Protein AF-A0A8E6B1Z8-F1 (afdb_monomer)

Sequence (151 aa):
MFGLYSPPRRPQYNGAIEAGIGSLKSRIERRAAWEGHPEVWNAEDVEAARREANALARPRGGLGPTPETLWKSRERVATESRDQFRELVEIHRNRAMKEEGISPSGVLLEQESRRMDRIALRRALVDHGDLLFKRGPIPLGIKSQKTANIT

Organism: NCBI:txid1123043

Structure (mmCIF, N/CA/C/O backbone):
data_AF-A0A8E6B1Z8-F1
#
_entry.id   AF-A0A8E6B1Z8-F1
#
loop_
_atom_site.group_PDB
_atom_site.id
_atom_site.type_symbol
_atom_site.label_atom_id
_atom_site.label_alt_id
_atom_site.label_comp_id
_atom_site.label_asym_id
_atom_site.label_entity_id
_atom_site.label_seq_id
_atom_site.pdbx_PDB_ins_code
_atom_site.Cartn_x
_atom_site.Cartn_y
_atom_site.Cartn_z
_atom_site.occupancy
_atom_site.B_iso_or_equiv
_atom_site.auth_seq_id
_atom_site.auth_comp_id
_atom_site.auth_asym_id
_atom_site.auth_atom_id
_atom_site.pdbx_PDB_model_num
ATOM 1 N N . MET A 1 1 ? -9.098 13.621 9.277 1.00 62.66 1 MET A N 1
ATOM 2 C CA . MET A 1 1 ? -8.502 12.645 8.336 1.00 62.66 1 MET A CA 1
ATOM 3 C C . MET A 1 1 ? -7.651 11.684 9.146 1.00 62.66 1 MET A C 1
ATOM 5 O O . MET A 1 1 ? -6.763 12.153 9.845 1.00 62.66 1 MET A O 1
ATOM 9 N N . PHE A 1 2 ? -7.950 10.386 9.108 1.00 80.25 2 PHE A N 1
ATOM 10 C CA . PHE A 1 2 ? -7.196 9.367 9.845 1.00 80.25 2 PHE A CA 1
ATOM 11 C C . PHE A 1 2 ? -5.944 8.951 9.081 1.00 80.25 2 PHE A C 1
ATOM 13 O O . PHE A 1 2 ? -6.011 8.737 7.868 1.00 80.25 2 PHE A O 1
ATOM 20 N N . GLY A 1 3 ? -4.813 8.826 9.777 1.00 83.81 3 GLY A N 1
ATOM 21 C CA . GLY A 1 3 ? -3.546 8.423 9.171 1.00 83.81 3 GLY A CA 1
ATOM 22 C C . GLY A 1 3 ? -3.069 7.068 9.682 1.00 83.81 3 GLY A C 1
ATOM 23 O O . GLY A 1 3 ? -2.801 6.909 10.873 1.00 83.81 3 GLY A O 1
ATOM 24 N N . LEU A 1 4 ? -2.877 6.095 8.785 1.00 87.44 4 LEU A N 1
ATOM 25 C CA . LEU A 1 4 ? -2.236 4.825 9.138 1.00 87.44 4 LEU A CA 1
ATOM 26 C C . LEU A 1 4 ? -0.709 4.963 9.078 1.00 87.44 4 LEU A C 1
ATOM 28 O O . LEU A 1 4 ? -0.064 4.566 8.111 1.00 87.44 4 LEU A O 1
ATOM 32 N N . TYR A 1 5 ? -0.127 5.541 10.125 1.00 88.44 5 TYR A N 1
ATOM 33 C CA . TYR A 1 5 ? 1.326 5.643 10.254 1.00 88.44 5 TYR A CA 1
ATOM 34 C C . TYR A 1 5 ? 1.928 4.365 10.834 1.00 88.44 5 TYR A C 1
ATOM 36 O O . TYR A 1 5 ? 1.437 3.838 11.839 1.00 88.44 5 TYR A O 1
AT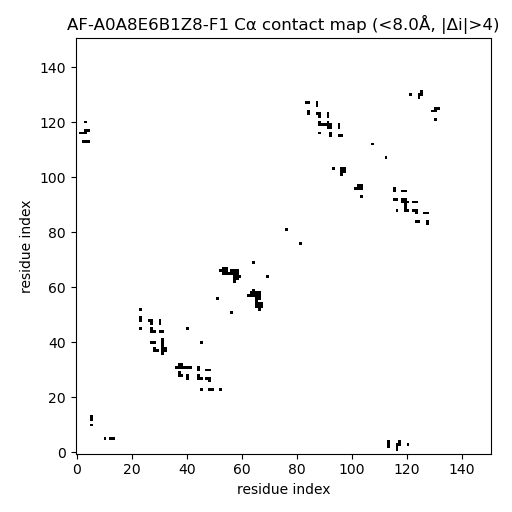OM 44 N N . SER A 1 6 ? 3.051 3.925 10.265 1.00 88.31 6 SER A N 1
ATOM 45 C CA . SER A 1 6 ? 3.860 2.843 10.826 1.00 88.31 6 SER A CA 1
ATOM 46 C C . SER A 1 6 ? 4.288 3.179 12.264 1.00 88.31 6 SER A C 1
ATOM 48 O O . SER A 1 6 ? 4.632 4.331 12.559 1.00 88.31 6 SER A O 1
ATOM 50 N N . PRO A 1 7 ? 4.271 2.208 13.196 1.00 88.38 7 PRO A N 1
ATOM 51 C CA . PRO A 1 7 ? 4.771 2.443 14.543 1.00 88.38 7 PRO A CA 1
ATOM 52 C C . PRO A 1 7 ? 6.260 2.846 14.538 1.00 88.38 7 PRO A C 1
ATOM 54 O O . PRO A 1 7 ? 7.016 2.403 13.667 1.00 88.38 7 PRO A O 1
ATOM 57 N N . PRO A 1 8 ? 6.724 3.633 15.527 1.00 88.25 8 PRO A N 1
ATOM 58 C CA . PRO A 1 8 ? 8.131 4.010 15.634 1.00 88.25 8 PRO A CA 1
ATOM 59 C C . PRO A 1 8 ? 9.063 2.792 15.656 1.00 88.25 8 PRO A C 1
ATOM 61 O O . PRO A 1 8 ? 8.796 1.815 16.357 1.00 88.25 8 PRO A O 1
ATOM 64 N N . ARG A 1 9 ? 10.185 2.869 14.924 1.00 89.75 9 ARG A N 1
ATOM 65 C CA . ARG A 1 9 ? 11.225 1.817 14.863 1.00 89.75 9 ARG A CA 1
ATOM 66 C C . ARG A 1 9 ? 10.682 0.442 14.431 1.00 89.75 9 ARG A C 1
ATOM 68 O O . ARG A 1 9 ? 11.105 -0.597 14.944 1.00 89.75 9 ARG A O 1
ATOM 75 N N . ARG A 1 10 ? 9.717 0.437 13.505 1.00 89.38 10 ARG A N 1
ATOM 76 C CA . ARG A 1 10 ? 9.146 -0.776 12.897 1.00 89.38 10 ARG A CA 1
ATOM 77 C C . ARG A 1 10 ? 9.195 -0.713 11.360 1.00 89.38 10 ARG A C 1
ATOM 79 O O . ARG A 1 10 ? 8.141 -0.631 10.729 1.00 89.38 10 ARG A O 1
ATOM 86 N N . PRO A 1 11 ? 10.393 -0.753 10.742 1.00 87.75 11 PRO A N 1
ATOM 87 C CA . PRO A 1 11 ? 10.535 -0.697 9.281 1.00 87.75 11 PRO A CA 1
ATOM 88 C C . PRO A 1 11 ? 9.843 -1.865 8.567 1.00 87.75 11 PRO A C 1
ATOM 90 O O . PRO A 1 11 ? 9.438 -1.733 7.421 1.00 87.75 11 PRO A O 1
ATOM 93 N N . GLN A 1 12 ? 9.598 -2.979 9.265 1.00 91.06 12 GLN A N 1
ATOM 94 C CA . GLN A 1 12 ? 8.938 -4.163 8.710 1.00 91.06 12 GLN A CA 1
ATOM 95 C C . GLN A 1 12 ? 7.544 -3.866 8.126 1.00 91.06 12 GLN A C 1
ATOM 97 O O . GLN A 1 12 ? 7.098 -4.573 7.228 1.00 91.06 12 GLN A O 1
ATOM 102 N N . TYR A 1 13 ? 6.869 -2.807 8.592 1.00 88.38 13 TYR A N 1
ATOM 103 C CA . TYR A 1 13 ? 5.579 -2.366 8.042 1.00 88.38 13 TYR A CA 1
ATOM 104 C C . TYR A 1 13 ? 5.696 -1.831 6.605 1.00 88.38 13 TYR A C 1
ATOM 106 O O . TYR A 1 13 ? 4.717 -1.849 5.866 1.00 88.38 13 TYR A O 1
ATOM 114 N N . ASN A 1 14 ? 6.895 -1.415 6.188 1.00 90.19 14 ASN A N 1
ATOM 115 C CA . ASN A 1 14 ? 7.189 -0.883 4.860 1.00 90.19 14 ASN A CA 1
ATOM 116 C C . ASN A 1 14 ? 7.882 -1.923 3.955 1.00 90.19 14 ASN A C 1
ATOM 118 O O . ASN A 1 14 ? 8.327 -1.595 2.858 1.00 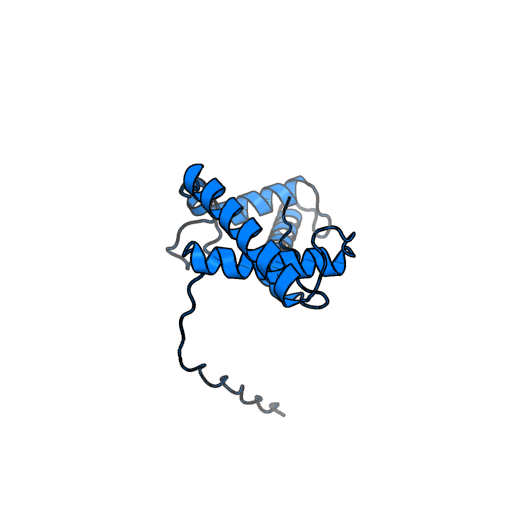90.19 14 ASN A O 1
ATOM 122 N N . GLY A 1 15 ? 7.963 -3.192 4.369 1.00 91.62 15 GLY A N 1
ATOM 123 C CA . GLY A 1 15 ? 8.755 -4.197 3.652 1.00 91.62 15 GLY A CA 1
ATOM 124 C C . GLY A 1 15 ? 8.341 -4.399 2.188 1.00 91.62 15 GLY A C 1
ATOM 125 O O . GLY A 1 15 ? 9.191 -4.602 1.326 1.00 91.62 15 GLY A O 1
ATOM 126 N N . ALA A 1 16 ? 7.046 -4.282 1.872 1.00 90.00 16 ALA A N 1
ATOM 127 C CA . ALA A 1 16 ? 6.563 -4.429 0.497 1.00 90.00 16 ALA A CA 1
ATOM 128 C C . ALA A 1 16 ? 7.077 -3.316 -0.433 1.00 90.00 16 ALA A C 1
ATOM 130 O O . ALA A 1 16 ? 7.464 -3.594 -1.569 1.00 90.00 16 ALA A O 1
ATOM 131 N N . ILE A 1 17 ? 7.114 -2.066 0.046 1.00 91.50 17 ILE A N 1
ATOM 132 C CA . ILE A 1 17 ? 7.629 -0.947 -0.750 1.00 91.50 17 ILE A CA 1
ATOM 133 C C . ILE A 1 17 ? 9.155 -1.012 -0.861 1.00 91.50 17 ILE A C 1
ATOM 135 O O . ILE A 1 17 ? 9.683 -0.779 -1.943 1.00 91.50 17 ILE A O 1
ATOM 139 N N . GLU A 1 18 ? 9.862 -1.418 0.197 1.00 94.56 18 GLU A N 1
ATOM 140 C CA . GLU A 1 18 ? 11.320 -1.608 0.172 1.00 94.56 18 GLU A CA 1
ATOM 141 C C . GLU A 1 18 ? 11.734 -2.699 -0.826 1.00 94.56 18 GLU A C 1
ATOM 143 O O . GLU A 1 18 ? 12.630 -2.485 -1.646 1.00 94.56 18 GLU A O 1
ATOM 148 N N . ALA A 1 19 ? 11.029 -3.835 -0.832 1.00 91.62 19 ALA A N 1
ATOM 149 C CA . ALA A 1 19 ? 11.231 -4.892 -1.821 1.00 91.62 19 ALA A CA 1
ATOM 150 C C . ALA A 1 19 ? 10.944 -4.398 -3.249 1.00 91.62 19 ALA A C 1
ATOM 152 O O . ALA A 1 19 ? 11.702 -4.693 -4.176 1.00 91.62 19 ALA A O 1
ATOM 153 N N . GLY A 1 20 ? 9.880 -3.606 -3.427 1.00 92.38 20 GLY A N 1
ATOM 154 C CA . GLY A 1 20 ? 9.548 -2.968 -4.700 1.00 92.38 20 GLY A CA 1
ATOM 155 C C . GLY A 1 20 ? 10.651 -2.031 -5.200 1.00 92.38 20 GLY A C 1
ATOM 156 O O . GLY A 1 20 ? 11.075 -2.147 -6.349 1.00 92.38 20 GLY A O 1
ATOM 157 N N . ILE A 1 21 ? 11.167 -1.159 -4.327 1.00 93.81 21 ILE A N 1
ATOM 158 C CA . ILE A 1 21 ? 12.279 -0.245 -4.627 1.00 93.81 21 ILE A CA 1
ATOM 159 C C . ILE A 1 21 ? 13.525 -1.036 -5.026 1.00 93.81 21 ILE A C 1
ATOM 161 O O . ILE A 1 21 ? 14.121 -0.741 -6.060 1.00 93.81 21 ILE A O 1
ATOM 165 N N . GLY A 1 22 ? 13.904 -2.057 -4.252 1.00 94.50 22 GLY A N 1
ATOM 166 C CA . GLY A 1 22 ? 15.054 -2.905 -4.576 1.00 94.50 22 GLY A CA 1
ATOM 167 C C . GLY A 1 22 ? 14.917 -3.559 -5.953 1.00 94.50 22 GLY A C 1
ATOM 168 O O . GLY A 1 22 ? 15.829 -3.484 -6.772 1.00 94.50 22 GLY A O 1
ATOM 169 N N . SER A 1 23 ? 13.738 -4.116 -6.247 1.00 93.50 23 SER A N 1
ATOM 170 C CA . SER A 1 23 ? 13.426 -4.716 -7.548 1.00 93.50 23 SER A CA 1
ATOM 171 C C . SER A 1 23 ? 13.516 -3.711 -8.704 1.00 93.50 23 SER A C 1
ATOM 173 O O . SER A 1 23 ? 13.940 -4.062 -9.809 1.00 93.50 23 SER A O 1
ATOM 175 N N . LEU A 1 24 ? 13.104 -2.463 -8.473 1.00 95.81 24 LEU A N 1
ATOM 176 C CA . LEU A 1 24 ? 13.123 -1.417 -9.489 1.00 95.81 24 LEU A CA 1
ATOM 177 C C . LEU A 1 24 ? 14.553 -0.955 -9.793 1.00 95.81 24 LEU A C 1
ATOM 179 O O . LEU A 1 24 ? 14.908 -0.868 -10.963 1.00 95.81 24 LEU A O 1
ATOM 183 N N . LYS A 1 25 ? 15.394 -0.764 -8.768 1.00 96.56 25 LYS A N 1
ATOM 184 C CA . LYS A 1 25 ? 16.806 -0.371 -8.930 1.00 96.56 25 LYS A CA 1
ATOM 185 C C . LYS A 1 25 ? 17.565 -1.295 -9.885 1.00 96.56 25 LYS A C 1
ATOM 187 O O . LYS A 1 25 ? 18.219 -0.820 -10.802 1.00 96.56 25 LYS A O 1
ATOM 192 N N . SER A 1 26 ? 17.411 -2.612 -9.738 1.00 95.62 26 SER A N 1
ATOM 193 C CA . SER A 1 26 ? 18.067 -3.579 -10.632 1.00 95.62 26 SER A CA 1
ATOM 194 C C . SER A 1 26 ? 17.589 -3.500 -12.085 1.00 95.62 26 SER A C 1
ATOM 196 O O . SER A 1 26 ? 18.336 -3.847 -12.994 1.00 95.62 26 SER A O 1
ATOM 198 N N . ARG A 1 27 ? 16.338 -3.086 -12.322 1.00 96.94 27 ARG A N 1
ATOM 199 C CA . ARG A 1 27 ? 15.819 -2.883 -13.683 1.00 96.94 27 ARG A CA 1
ATOM 200 C C . ARG A 1 27 ? 16.333 -1.590 -14.288 1.00 96.94 27 ARG A C 1
ATOM 202 O O . ARG A 1 27 ? 16.695 -1.606 -15.454 1.00 96.94 27 ARG A O 1
ATOM 209 N N . ILE A 1 28 ? 16.377 -0.517 -13.499 1.00 97.88 28 ILE A N 1
ATOM 210 C CA . ILE A 1 28 ? 16.910 0.777 -13.936 1.00 97.88 28 ILE A CA 1
ATOM 211 C C . ILE A 1 28 ? 18.367 0.607 -14.361 1.00 97.88 28 ILE A C 1
ATOM 213 O O . ILE A 1 28 ? 18.706 0.966 -15.479 1.00 97.88 28 ILE A O 1
ATOM 217 N N . GLU A 1 29 ? 19.186 -0.051 -13.536 1.00 97.56 29 GLU A N 1
ATOM 218 C CA . GLU A 1 29 ? 20.590 -0.311 -13.873 1.00 97.56 29 GLU A CA 1
ATOM 219 C C . GLU A 1 29 ? 20.737 -1.085 -15.189 1.00 97.56 29 GLU A C 1
ATOM 221 O O . GLU A 1 29 ? 21.544 -0.742 -16.045 1.00 97.56 29 GLU A O 1
ATOM 226 N N . ARG A 1 30 ? 19.903 -2.112 -15.397 1.00 96.31 30 ARG A N 1
ATOM 227 C CA . ARG A 1 30 ? 19.914 -2.883 -16.645 1.00 96.31 30 ARG A CA 1
ATOM 228 C C . ARG A 1 30 ? 19.512 -2.035 -17.853 1.00 96.31 30 ARG A C 1
ATOM 230 O O . ARG A 1 30 ? 20.078 -2.226 -18.922 1.00 96.31 30 ARG A O 1
ATOM 237 N N . ARG A 1 31 ? 18.533 -1.139 -17.693 1.00 96.56 31 ARG A N 1
ATOM 238 C CA . ARG A 1 31 ? 18.096 -0.219 -18.753 1.00 96.56 31 ARG A CA 1
ATOM 239 C C . ARG A 1 31 ? 19.205 0.759 -19.117 1.00 96.56 31 ARG A C 1
ATOM 241 O O . ARG A 1 31 ? 19.586 0.789 -20.279 1.00 96.56 31 ARG A O 1
ATOM 248 N N . ALA A 1 32 ? 19.800 1.405 -18.121 1.00 97.19 32 ALA A N 1
ATOM 249 C CA . ALA A 1 32 ? 20.912 2.326 -18.311 1.00 97.19 32 ALA A CA 1
ATOM 250 C C . ALA A 1 32 ? 22.107 1.653 -19.015 1.00 97.19 32 ALA A C 1
ATOM 252 O O . ALA A 1 32 ? 22.683 2.198 -19.954 1.00 97.19 32 ALA A O 1
ATOM 253 N N . ALA A 1 33 ? 22.439 0.415 -18.627 1.00 97.06 33 ALA A N 1
ATOM 254 C CA . ALA A 1 33 ? 23.485 -0.364 -19.285 1.00 97.06 33 ALA A CA 1
ATOM 255 C C . ALA A 1 33 ? 23.148 -0.723 -20.746 1.00 97.06 33 ALA A C 1
ATOM 257 O O . ALA A 1 33 ? 24.037 -0.719 -21.595 1.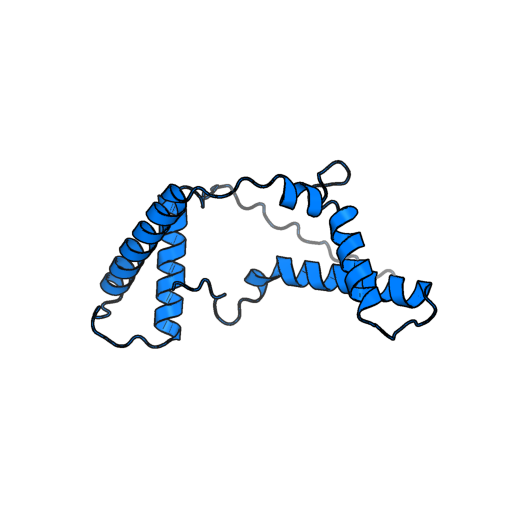00 97.06 33 ALA A O 1
ATOM 258 N N . TRP A 1 34 ? 21.885 -1.037 -21.056 1.00 95.31 34 TRP A N 1
ATOM 259 C CA . TRP A 1 34 ? 21.445 -1.345 -22.423 1.00 95.31 34 TRP A CA 1
ATOM 260 C C . TRP A 1 34 ? 21.427 -0.125 -23.346 1.00 95.31 34 TRP A C 1
ATOM 262 O O . TRP A 1 34 ? 21.748 -0.270 -24.522 1.00 95.31 34 TRP A O 1
ATOM 272 N N . GLU A 1 35 ? 21.113 1.055 -22.819 1.00 95.75 35 GLU A N 1
ATOM 273 C CA . GLU A 1 35 ? 21.119 2.326 -23.560 1.00 95.75 35 GLU A CA 1
ATOM 274 C C . GLU A 1 35 ? 22.526 2.967 -23.640 1.00 95.75 35 GLU A C 1
ATOM 276 O O . GLU A 1 35 ? 22.713 4.028 -24.234 1.00 95.75 35 GLU A O 1
ATOM 281 N N . GLY A 1 36 ? 23.551 2.307 -23.084 1.00 96.62 36 GLY A N 1
ATOM 282 C CA . GLY A 1 36 ? 24.955 2.706 -23.229 1.00 96.62 36 GLY A CA 1
ATOM 283 C C . GLY A 1 36 ? 25.451 3.733 -22.210 1.00 96.62 36 GLY A C 1
ATOM 284 O O . GLY A 1 36 ? 26.520 4.312 -22.401 1.00 96.62 36 GLY A O 1
ATOM 285 N N . HIS A 1 37 ? 24.719 3.943 -21.117 1.00 95.94 37 HIS A N 1
ATOM 286 C CA . HIS A 1 37 ? 25.097 4.846 -20.028 1.00 95.94 37 HIS A CA 1
ATOM 287 C C . HIS A 1 37 ? 24.972 4.158 -18.653 1.00 95.94 37 HIS A C 1
ATOM 289 O O . HIS A 1 37 ? 24.178 4.584 -17.811 1.00 95.94 37 HIS A O 1
ATOM 295 N N . PRO A 1 38 ? 25.746 3.081 -18.401 1.00 93.75 38 PRO A N 1
ATOM 296 C CA . PRO A 1 38 ? 25.732 2.387 -17.111 1.00 93.75 38 PRO A CA 1
ATOM 297 C C . PRO A 1 38 ? 26.081 3.342 -15.959 1.00 93.75 38 PRO A C 1
ATOM 299 O O . PRO A 1 38 ? 26.775 4.338 -16.167 1.00 93.75 38 PRO A O 1
ATOM 302 N N . GLU A 1 39 ? 25.594 3.047 -14.750 1.00 91.38 39 GLU A N 1
ATOM 303 C CA . GLU A 1 39 ? 25.774 3.863 -13.531 1.00 91.38 39 GLU A CA 1
ATOM 304 C C . GLU A 1 39 ? 25.138 5.272 -13.553 1.00 91.38 39 GLU A C 1
ATOM 306 O O . GLU A 1 39 ? 25.048 5.925 -12.510 1.00 91.38 39 GLU A O 1
ATOM 311 N N . VAL A 1 40 ? 24.634 5.739 -14.702 1.00 94.62 40 VAL A N 1
ATOM 312 C CA . VAL A 1 40 ? 23.947 7.029 -14.850 1.00 94.62 40 VAL A CA 1
ATOM 313 C C . VAL A 1 40 ? 22.473 6.785 -15.146 1.00 94.62 40 VAL A C 1
ATOM 315 O O . VAL A 1 40 ? 22.095 6.418 -16.255 1.00 94.62 40 VAL A O 1
ATOM 318 N N . TRP A 1 41 ? 21.626 7.002 -14.138 1.00 96.44 41 TRP A N 1
ATOM 319 C CA . TRP A 1 41 ? 20.180 6.833 -14.274 1.00 96.44 41 TRP A CA 1
ATOM 320 C C . TRP A 1 41 ? 19.518 8.136 -14.694 1.00 96.44 41 TRP A C 1
ATOM 322 O O . TRP A 1 41 ? 19.697 9.173 -14.048 1.00 96.44 41 TRP A O 1
ATOM 332 N N . ASN A 1 42 ? 18.680 8.063 -15.719 1.00 96.25 42 ASN A N 1
ATOM 333 C CA . ASN A 1 42 ? 17.832 9.168 -16.138 1.00 96.25 42 ASN A CA 1
ATOM 334 C C . ASN A 1 42 ? 16.339 8.850 -15.904 1.00 96.25 42 ASN A C 1
ATOM 336 O O . ASN A 1 42 ? 15.955 7.774 -15.436 1.00 96.25 42 ASN A O 1
ATOM 340 N N . ALA A 1 43 ? 15.469 9.820 -16.188 1.00 97.19 43 ALA A N 1
ATOM 341 C CA . ALA A 1 43 ? 14.028 9.654 -15.998 1.00 97.19 43 ALA A CA 1
ATOM 342 C C . ALA A 1 43 ? 13.409 8.604 -16.943 1.00 97.19 43 ALA A C 1
ATOM 344 O O . ALA A 1 43 ? 12.412 7.970 -16.586 1.00 97.19 43 ALA A O 1
ATOM 345 N N . GLU A 1 44 ? 13.992 8.404 -18.125 1.00 97.56 44 GLU A N 1
ATOM 346 C CA . GLU A 1 44 ? 13.527 7.434 -19.117 1.00 97.56 44 GLU A CA 1
ATOM 347 C C . GLU A 1 44 ? 13.811 6.001 -18.654 1.00 97.56 44 GLU A C 1
ATOM 349 O O . GLU A 1 44 ? 12.907 5.165 -18.720 1.00 97.56 44 GLU A O 1
ATOM 354 N N . ASP A 1 45 ? 14.981 5.735 -18.062 1.00 97.69 45 ASP A N 1
ATOM 355 C CA . ASP A 1 45 ? 15.310 4.438 -17.454 1.00 97.69 45 ASP A CA 1
ATOM 356 C C . ASP A 1 45 ? 14.326 4.074 -16.341 1.00 97.69 45 ASP A C 1
ATOM 358 O O . ASP A 1 45 ? 13.841 2.941 -16.255 1.00 97.69 45 ASP A O 1
ATOM 362 N N . VAL A 1 46 ? 14.009 5.050 -15.482 1.00 96.94 46 VAL A N 1
ATOM 363 C CA . VAL A 1 46 ? 13.068 4.888 -14.366 1.00 96.94 46 VAL A CA 1
ATOM 364 C C . VAL A 1 46 ? 11.674 4.548 -14.883 1.00 96.94 46 VAL A C 1
ATOM 366 O O . VAL A 1 46 ? 11.040 3.604 -14.398 1.00 96.94 46 VAL A O 1
ATOM 369 N N . GLU A 1 47 ? 11.189 5.285 -15.881 1.00 97.94 47 GLU A N 1
ATOM 370 C CA . GLU A 1 47 ? 9.873 5.048 -16.467 1.00 97.94 47 GLU A CA 1
ATOM 371 C C . GLU A 1 47 ? 9.822 3.717 -17.235 1.00 97.94 47 GLU A C 1
ATOM 373 O O . GLU A 1 47 ? 8.855 2.960 -17.092 1.00 97.94 47 GLU A O 1
ATOM 378 N N . ALA A 1 48 ? 10.872 3.372 -17.985 1.00 97.25 48 ALA A N 1
ATOM 379 C CA . ALA A 1 48 ? 10.993 2.094 -18.681 1.00 97.25 48 ALA A CA 1
ATOM 380 C C . ALA A 1 48 ? 10.996 0.917 -17.694 1.00 97.25 48 ALA A C 1
ATOM 382 O O . ALA A 1 48 ? 10.226 -0.034 -17.858 1.00 97.25 48 ALA A O 1
ATOM 383 N N . ALA A 1 49 ? 11.781 1.005 -16.619 1.00 97.12 49 ALA A N 1
ATOM 384 C CA . ALA A 1 49 ? 11.822 0.006 -15.557 1.00 97.12 49 ALA A CA 1
ATOM 385 C C . ALA A 1 49 ? 10.468 -0.142 -14.844 1.00 97.12 49 ALA A C 1
ATOM 387 O O . ALA A 1 49 ? 10.049 -1.263 -14.538 1.00 97.12 49 ALA A O 1
ATOM 388 N N . ARG A 1 50 ? 9.747 0.965 -14.608 1.00 97.31 50 ARG A N 1
ATOM 389 C CA . ARG A 1 50 ? 8.400 0.951 -14.014 1.00 97.31 50 ARG A CA 1
ATOM 390 C C . ARG A 1 50 ? 7.392 0.256 -14.930 1.00 97.31 50 ARG A C 1
ATOM 392 O O . ARG A 1 50 ? 6.594 -0.556 -14.452 1.00 97.31 50 ARG A O 1
ATOM 399 N N . ARG A 1 51 ? 7.407 0.561 -16.232 1.00 97.69 51 ARG A N 1
ATOM 400 C CA . ARG A 1 51 ? 6.552 -0.101 -17.235 1.00 97.69 51 ARG A CA 1
ATOM 401 C C . ARG A 1 51 ? 6.856 -1.592 -17.307 1.00 97.69 51 ARG A C 1
ATOM 403 O O . ARG A 1 51 ? 5.938 -2.401 -17.201 1.00 97.69 51 ARG A O 1
ATOM 410 N N . GLU A 1 52 ? 8.134 -1.953 -17.390 1.00 97.12 52 GLU A N 1
ATOM 411 C CA . GLU A 1 52 ? 8.588 -3.343 -17.401 1.00 97.12 52 GLU A CA 1
ATOM 412 C C . GLU A 1 52 ? 8.131 -4.099 -16.148 1.00 97.12 52 GLU A C 1
ATOM 414 O O . GLU A 1 52 ? 7.556 -5.181 -16.253 1.00 97.12 52 GLU A O 1
ATOM 419 N N . ALA A 1 53 ? 8.331 -3.529 -14.956 1.00 96.44 53 ALA A N 1
ATOM 420 C CA . ALA A 1 53 ? 7.908 -4.152 -13.706 1.00 96.44 53 ALA A CA 1
ATOM 421 C C . ALA A 1 53 ? 6.389 -4.386 -13.670 1.00 96.44 53 ALA A C 1
ATOM 423 O O . ALA A 1 53 ? 5.945 -5.469 -13.292 1.00 96.44 53 ALA A O 1
ATOM 424 N N . ASN A 1 54 ? 5.590 -3.413 -14.110 1.00 97.12 54 ASN A N 1
ATOM 425 C CA . ASN A 1 54 ? 4.133 -3.534 -14.107 1.00 97.12 54 ASN A CA 1
ATOM 426 C C . ASN A 1 54 ? 3.599 -4.530 -15.148 1.00 97.12 54 ASN A C 1
ATOM 428 O O . ASN A 1 54 ? 2.610 -5.213 -14.875 1.00 97.12 54 ASN A O 1
ATOM 432 N N . ALA A 1 55 ? 4.253 -4.644 -16.307 1.00 96.88 55 ALA A N 1
ATOM 433 C CA . ALA A 1 55 ? 3.839 -5.541 -17.384 1.00 96.88 55 ALA A CA 1
ATOM 434 C C . ALA A 1 55 ? 4.344 -6.984 -17.189 1.00 96.88 55 ALA A C 1
ATOM 436 O O . ALA A 1 55 ? 3.635 -7.954 -17.475 1.00 96.88 55 ALA A O 1
ATOM 437 N N . LEU A 1 56 ? 5.569 -7.158 -16.687 1.00 95.12 56 LEU A N 1
ATOM 438 C CA . LEU A 1 56 ? 6.261 -8.450 -16.711 1.00 95.12 56 LEU A CA 1
ATOM 439 C C . LEU A 1 56 ? 6.395 -9.115 -15.343 1.00 95.12 56 LEU A C 1
ATOM 441 O O . LEU A 1 56 ? 6.532 -10.336 -15.294 1.00 95.12 56 LEU A O 1
ATOM 445 N N . ALA A 1 57 ? 6.333 -8.380 -14.227 1.00 93.44 57 ALA A N 1
ATOM 446 C CA . ALA A 1 57 ? 6.426 -9.029 -12.922 1.00 93.44 57 ALA A CA 1
ATOM 447 C C . ALA A 1 57 ? 5.243 -9.981 -12.689 1.00 93.44 57 ALA A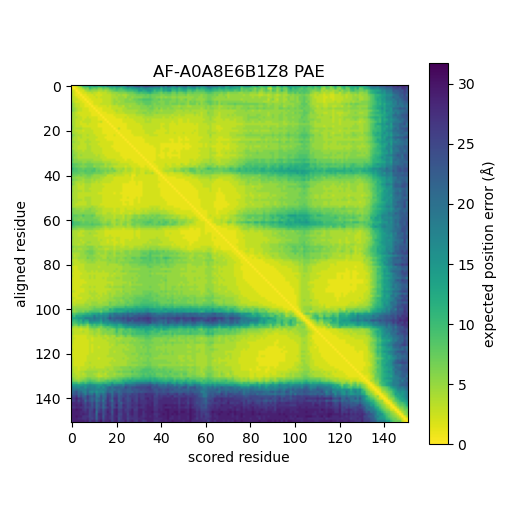 C 1
ATOM 449 O O . ALA A 1 57 ? 4.149 -9.821 -13.238 1.00 93.44 57 ALA A O 1
ATOM 450 N N . ARG A 1 58 ? 5.488 -11.004 -11.871 1.00 93.19 58 ARG A N 1
ATOM 451 C CA . ARG A 1 58 ? 4.540 -12.079 -11.564 1.00 93.19 58 ARG A CA 1
ATOM 452 C C . ARG A 1 58 ? 4.551 -12.377 -10.059 1.00 93.19 58 ARG A C 1
ATOM 454 O O . ARG A 1 58 ? 5.037 -13.424 -9.636 1.00 93.19 58 ARG A O 1
ATOM 461 N N . PRO A 1 59 ? 4.051 -11.449 -9.216 1.00 86.50 59 PRO A N 1
ATOM 462 C CA . PRO A 1 59 ? 4.168 -11.554 -7.757 1.00 86.50 59 PRO A CA 1
ATOM 463 C C . PRO A 1 59 ? 3.375 -12.726 -7.155 1.00 86.50 59 PRO A C 1
ATOM 465 O O . PRO A 1 59 ? 3.629 -13.113 -6.021 1.00 86.50 59 PRO A O 1
ATOM 468 N N . ARG A 1 60 ? 2.422 -13.299 -7.904 1.00 88.38 60 ARG A N 1
ATOM 469 C CA . ARG A 1 60 ? 1.620 -14.469 -7.504 1.00 88.38 60 ARG A CA 1
ATOM 470 C C . ARG A 1 60 ? 2.057 -15.766 -8.210 1.00 88.38 60 ARG A C 1
ATOM 472 O O . ARG A 1 60 ? 1.258 -16.686 -8.333 1.00 88.38 60 ARG A O 1
ATOM 479 N N . GLY A 1 61 ? 3.305 -15.830 -8.684 1.00 91.38 61 GLY A N 1
ATOM 480 C CA . GLY A 1 61 ? 3.863 -16.970 -9.423 1.00 91.38 61 GLY A CA 1
ATOM 481 C C . GLY A 1 61 ? 3.787 -16.799 -10.943 1.00 91.38 61 GLY A C 1
ATOM 482 O O . GLY A 1 61 ? 3.033 -15.966 -11.434 1.00 91.38 61 GLY A O 1
ATOM 483 N N . GLY A 1 62 ? 4.573 -17.582 -11.695 1.00 92.44 62 GLY A N 1
ATOM 484 C CA . GLY A 1 62 ? 4.829 -17.370 -13.133 1.00 92.44 62 GLY A CA 1
ATOM 485 C C . GLY A 1 62 ? 3.594 -17.365 -14.047 1.00 92.44 62 GLY A C 1
ATOM 486 O O . GLY A 1 62 ? 3.593 -16.660 -15.051 1.00 92.44 62 GLY A O 1
ATOM 487 N N . LEU A 1 63 ? 2.531 -18.081 -13.666 1.00 93.25 63 LEU A N 1
ATOM 488 C CA . LEU A 1 63 ? 1.241 -18.105 -14.375 1.00 93.25 63 LEU A CA 1
ATOM 489 C C . LEU A 1 63 ? 0.215 -17.102 -13.814 1.00 93.25 63 LEU A C 1
ATOM 491 O O . LEU A 1 63 ? -0.911 -17.024 -14.297 1.00 93.25 63 LEU A O 1
ATOM 495 N N . GLY A 1 64 ? 0.575 -16.355 -12.771 1.00 94.12 64 GLY A N 1
ATOM 496 C CA . GLY A 1 64 ? -0.292 -15.364 -12.146 1.00 94.12 64 GLY A CA 1
ATOM 497 C C . GLY A 1 64 ? -0.452 -14.087 -12.983 1.00 94.12 64 GLY A C 1
ATOM 498 O O . GLY A 1 64 ? 0.283 -13.858 -13.945 1.00 94.12 64 GLY A O 1
ATOM 499 N N . PRO A 1 65 ? -1.394 -13.206 -12.609 1.00 95.31 65 PRO A N 1
ATOM 500 C CA . PRO A 1 65 ? -1.579 -11.925 -13.279 1.00 95.31 65 PRO A CA 1
ATOM 501 C C . PRO A 1 65 ? -0.402 -10.973 -13.032 1.00 95.31 65 PRO A C 1
ATOM 503 O O . PRO A 1 65 ? 0.303 -11.046 -12.019 1.00 95.31 65 PRO A O 1
ATOM 506 N N . THR A 1 66 ? -0.223 -10.039 -13.962 1.00 96.50 66 THR A N 1
ATOM 507 C CA . THR A 1 66 ? 0.753 -8.950 -13.845 1.00 96.50 66 THR A CA 1
ATOM 508 C C . THR A 1 66 ? 0.256 -7.911 -12.826 1.00 96.50 66 THR A C 1
ATOM 510 O O . THR A 1 66 ? -0.956 -7.832 -12.583 1.00 96.50 66 THR A O 1
ATOM 513 N N . PRO A 1 67 ? 1.136 -7.083 -12.228 1.00 95.69 67 PRO A N 1
ATOM 514 C CA . PRO A 1 67 ? 0.697 -5.953 -11.413 1.00 95.69 67 PRO A CA 1
ATOM 515 C C . PRO A 1 67 ? -0.276 -5.023 -12.145 1.00 95.69 67 PRO A C 1
ATOM 517 O O . PRO A 1 67 ? -1.260 -4.582 -11.555 1.00 95.69 67 PRO A O 1
ATOM 520 N N . GLU A 1 68 ? -0.049 -4.760 -13.434 1.00 97.31 68 GLU A N 1
ATOM 521 C CA . GLU A 1 68 ? -0.952 -3.936 -14.236 1.00 97.31 68 GLU A CA 1
ATOM 522 C C . GLU A 1 68 ? -2.332 -4.584 -14.403 1.00 97.31 68 GLU A C 1
ATOM 524 O O . GLU A 1 68 ? -3.348 -3.907 -14.234 1.00 97.31 68 GLU A O 1
ATOM 529 N N . THR A 1 69 ? -2.388 -5.889 -14.684 1.00 96.06 69 THR A N 1
ATOM 530 C CA . THR A 1 69 ? -3.653 -6.628 -14.777 1.00 96.06 69 THR A CA 1
ATOM 531 C C . THR A 1 69 ? -4.398 -6.589 -13.450 1.00 96.06 69 THR A C 1
ATOM 533 O O . THR A 1 69 ? -5.565 -6.213 -13.437 1.00 96.06 69 THR A O 1
ATOM 536 N N . LEU A 1 70 ? -3.718 -6.895 -12.337 1.00 95.12 70 LEU A N 1
ATOM 537 C CA . LEU A 1 70 ? -4.297 -6.832 -10.990 1.00 95.12 70 LEU A CA 1
ATOM 538 C C . LEU A 1 70 ? -4.854 -5.445 -10.673 1.00 95.12 70 LEU A C 1
ATOM 540 O O . LEU A 1 70 ? -5.928 -5.323 -10.089 1.00 95.12 70 LEU A O 1
ATOM 544 N N . TRP A 1 71 ? -4.128 -4.393 -11.053 1.00 95.00 71 TRP A N 1
ATOM 545 C CA . TRP A 1 71 ? -4.578 -3.027 -10.844 1.00 95.00 71 TRP A CA 1
ATOM 546 C C . TRP A 1 71 ? -5.817 -2.727 -11.684 1.00 95.00 71 TRP A C 1
ATOM 548 O O . TRP A 1 71 ? -6.793 -2.214 -11.146 1.00 95.00 71 TRP A O 1
ATOM 558 N N . LYS A 1 72 ? -5.817 -3.052 -12.980 1.00 95.81 72 LYS A N 1
ATOM 559 C CA . LYS A 1 72 ? -6.952 -2.785 -13.880 1.00 95.81 72 LYS A CA 1
ATOM 560 C C . LYS A 1 72 ? -8.200 -3.587 -13.512 1.00 95.81 72 LYS A C 1
ATOM 562 O O . LYS A 1 72 ? -9.296 -3.054 -13.621 1.00 95.81 72 LYS A O 1
ATOM 567 N N . SER A 1 73 ? -8.036 -4.826 -13.052 1.00 94.88 73 SER A N 1
ATOM 568 C CA . SER A 1 73 ? -9.143 -5.712 -12.679 1.00 94.88 73 SER A CA 1
ATOM 569 C C . SER A 1 73 ? -9.634 -5.516 -11.245 1.00 94.88 73 SER A C 1
ATOM 571 O O . SER A 1 73 ? -10.485 -6.277 -10.793 1.00 94.88 73 SER A O 1
ATOM 573 N N . ARG A 1 74 ? -9.063 -4.572 -10.484 1.00 94.75 74 ARG A N 1
ATOM 574 C CA . ARG A 1 74 ? -9.457 -4.374 -9.088 1.00 94.75 74 ARG A CA 1
ATOM 575 C C . ARG A 1 74 ? -10.892 -3.868 -9.009 1.00 94.75 74 ARG A C 1
ATOM 577 O O . ARG A 1 74 ? -11.266 -2.913 -9.692 1.00 94.75 74 ARG A O 1
ATOM 584 N N . GLU A 1 75 ? -11.659 -4.454 -8.107 1.00 94.12 75 GLU A N 1
ATOM 585 C CA . GLU A 1 75 ? -12.960 -3.918 -7.745 1.00 94.12 75 GLU A CA 1
ATOM 586 C C . GLU A 1 75 ? -12.778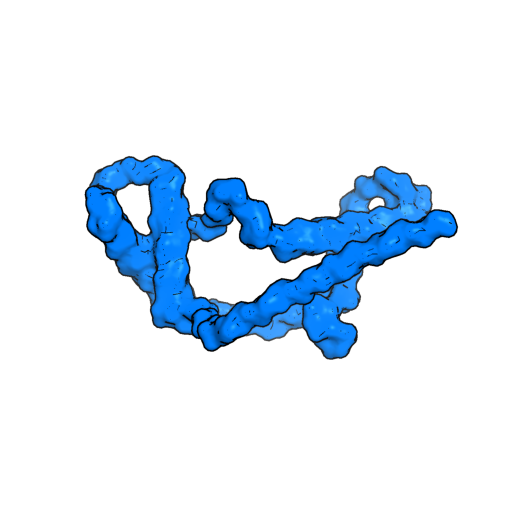 -2.625 -6.942 1.00 94.12 75 GLU A C 1
ATOM 588 O O . GLU A 1 75 ? -11.900 -2.508 -6.079 1.00 94.12 75 GLU A O 1
ATOM 593 N N . ARG A 1 76 ? -13.579 -1.606 -7.259 1.00 94.00 76 ARG A N 1
ATOM 594 C CA . ARG A 1 76 ? -13.590 -0.372 -6.474 1.00 94.00 76 ARG A CA 1
ATOM 595 C C . ARG A 1 76 ? -14.432 -0.609 -5.229 1.00 94.00 76 ARG A C 1
ATOM 597 O O . ARG A 1 76 ? -15.591 -0.974 -5.345 1.00 94.00 76 ARG A O 1
ATOM 604 N N . VAL A 1 77 ? -13.875 -0.292 -4.063 1.00 92.31 77 VAL A N 1
ATOM 605 C CA . VAL A 1 77 ? -14.644 -0.266 -2.810 1.00 92.31 77 VAL A CA 1
ATOM 606 C C . VAL A 1 77 ? -15.835 0.685 -2.965 1.00 92.31 77 VAL A C 1
ATOM 608 O O . VAL A 1 77 ? -15.639 1.846 -3.351 1.00 92.31 77 VAL A O 1
ATOM 611 N N . ALA A 1 78 ? -17.039 0.188 -2.681 1.00 94.19 78 ALA A N 1
ATOM 612 C CA . ALA A 1 78 ? -18.278 0.951 -2.761 1.00 94.19 78 ALA A CA 1
ATOM 613 C C . ALA A 1 78 ? -18.264 2.148 -1.799 1.00 94.19 78 ALA A C 1
ATOM 615 O O . ALA A 1 78 ? -17.623 2.114 -0.747 1.00 94.19 78 ALA A O 1
ATOM 616 N N . THR A 1 79 ? -18.967 3.225 -2.160 1.00 95.50 79 THR A N 1
ATOM 617 C CA . THR A 1 79 ? -19.061 4.427 -1.315 1.00 95.50 79 THR A CA 1
ATOM 618 C C . THR A 1 79 ? -19.680 4.102 0.041 1.00 95.50 79 THR A C 1
ATOM 620 O O . THR A 1 79 ? -19.119 4.488 1.057 1.00 95.50 79 THR A O 1
ATOM 623 N N . GLU A 1 80 ? -20.744 3.299 0.058 1.00 95.81 80 GLU A N 1
ATOM 624 C CA . GLU A 1 80 ? -21.406 2.867 1.291 1.00 95.81 80 GLU A CA 1
ATOM 625 C C . GLU A 1 80 ? -20.447 2.128 2.235 1.00 95.81 80 GLU A C 1
ATOM 627 O O . GLU A 1 80 ? -20.330 2.505 3.397 1.00 95.81 80 GLU A O 1
ATOM 632 N N . SER A 1 81 ? -19.670 1.161 1.732 1.00 95.12 81 SER A N 1
ATOM 633 C CA . SER A 1 81 ? -18.659 0.464 2.541 1.00 95.12 81 SER A CA 1
ATOM 634 C C . SER A 1 81 ? -17.595 1.421 3.090 1.00 95.12 81 SER A C 1
ATOM 636 O O . SER A 1 81 ? -17.124 1.261 4.210 1.00 95.12 81 SER A O 1
ATOM 638 N N . ARG A 1 82 ? -17.211 2.462 2.335 1.00 94.69 82 ARG A N 1
ATOM 639 C CA . ARG A 1 82 ? -16.270 3.478 2.842 1.00 94.69 82 ARG A CA 1
ATOM 640 C C . ARG A 1 82 ? -16.872 4.307 3.967 1.00 94.69 82 ARG A C 1
ATOM 642 O O . ARG A 1 82 ? -16.143 4.665 4.888 1.00 94.69 82 ARG A O 1
ATOM 649 N N . ASP A 1 83 ? -18.151 4.645 3.872 1.00 95.56 83 ASP A N 1
ATOM 650 C CA . ASP A 1 83 ? -18.830 5.464 4.872 1.00 95.56 83 ASP A CA 1
ATOM 651 C C . ASP A 1 83 ? -19.092 4.661 6.150 1.00 95.56 83 ASP A C 1
ATOM 653 O O . ASP A 1 83 ? -18.729 5.126 7.230 1.00 95.56 83 ASP A O 1
ATOM 657 N N . GLN A 1 84 ? -19.547 3.411 6.020 1.00 96.25 84 GLN A N 1
ATOM 658 C CA . GLN A 1 84 ? -19.642 2.459 7.133 1.00 96.25 84 GLN A CA 1
ATOM 659 C C . GLN A 1 84 ? -18.284 2.270 7.823 1.00 96.25 84 GLN A C 1
ATOM 661 O O . GLN A 1 84 ? -18.173 2.359 9.047 1.00 96.25 84 GLN A O 1
ATOM 666 N N . PHE A 1 85 ? -17.211 2.081 7.048 1.00 95.75 85 PHE A N 1
ATOM 667 C CA . PHE A 1 85 ? -15.867 1.964 7.606 1.00 95.75 85 PHE A CA 1
ATOM 668 C C . PHE A 1 85 ? -15.435 3.230 8.363 1.00 95.75 85 PHE A C 1
ATOM 670 O O . PHE A 1 85 ? -14.879 3.133 9.456 1.00 95.75 85 PHE A O 1
ATOM 677 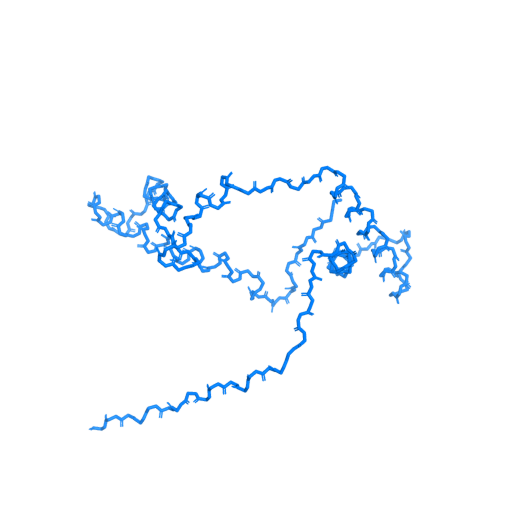N N . ARG A 1 86 ? -15.694 4.428 7.821 1.00 95.56 86 ARG A N 1
ATOM 678 C CA . ARG A 1 86 ? -15.365 5.699 8.496 1.00 95.56 86 ARG A CA 1
ATOM 679 C C . ARG A 1 86 ? -16.088 5.841 9.831 1.00 95.56 86 ARG A C 1
ATOM 681 O O . ARG A 1 86 ? -15.453 6.243 10.804 1.00 95.56 86 ARG A O 1
ATOM 688 N N . GLU A 1 87 ? -17.370 5.491 9.879 1.00 96.38 87 GLU A N 1
ATOM 689 C CA . GLU A 1 87 ? -18.162 5.517 11.109 1.00 96.38 87 GLU A CA 1
ATOM 690 C C . GLU A 1 87 ? -17.577 4.571 12.167 1.00 96.38 87 GLU A C 1
ATOM 692 O O . GLU A 1 87 ? -17.346 4.978 13.309 1.00 96.38 87 GLU A O 1
ATOM 697 N N . LEU A 1 88 ? -17.219 3.343 11.775 1.00 97.38 88 LEU A N 1
ATOM 698 C CA . LEU A 1 88 ? -16.564 2.386 12.670 1.00 97.38 88 LEU A CA 1
ATOM 699 C C . LEU A 1 88 ? -15.230 2.913 13.214 1.00 97.38 88 LEU A C 1
ATOM 701 O O . LEU A 1 88 ? -14.930 2.723 14.396 1.00 97.38 88 LEU A O 1
ATOM 705 N N . VAL A 1 89 ? -14.423 3.591 12.391 1.00 96.50 89 VAL A N 1
ATOM 706 C CA . VAL A 1 89 ? -13.158 4.184 12.856 1.00 96.50 89 VAL A CA 1
ATOM 707 C C . VAL A 1 89 ? -13.410 5.267 13.909 1.00 96.50 89 VAL A C 1
ATOM 709 O O . VAL A 1 89 ? -12.728 5.259 14.933 1.00 96.50 89 VAL A O 1
ATOM 712 N N . GLU A 1 90 ? -14.391 6.152 13.721 1.00 95.31 90 GLU A N 1
ATOM 713 C CA . GLU A 1 90 ? -14.748 7.172 14.723 1.00 95.31 90 GLU A CA 1
ATOM 714 C C . GLU A 1 90 ? -15.222 6.537 16.042 1.00 95.31 90 GLU A C 1
ATOM 716 O O . GLU A 1 90 ? -14.734 6.892 17.121 1.00 95.31 90 GLU A O 1
ATOM 721 N N . ILE A 1 91 ? -16.109 5.535 15.969 1.00 95.88 91 ILE A N 1
ATOM 722 C CA . ILE A 1 91 ? -16.594 4.786 17.142 1.00 95.88 91 ILE A CA 1
ATOM 723 C C . ILE A 1 91 ? -15.416 4.190 17.920 1.00 95.88 91 ILE A C 1
ATOM 725 O O . ILE A 1 91 ? -15.291 4.384 19.136 1.00 95.88 91 ILE A O 1
ATOM 729 N N . HIS A 1 92 ? -14.514 3.488 17.227 1.00 96.44 92 HIS A N 1
ATOM 730 C CA . HIS A 1 92 ? -13.371 2.842 17.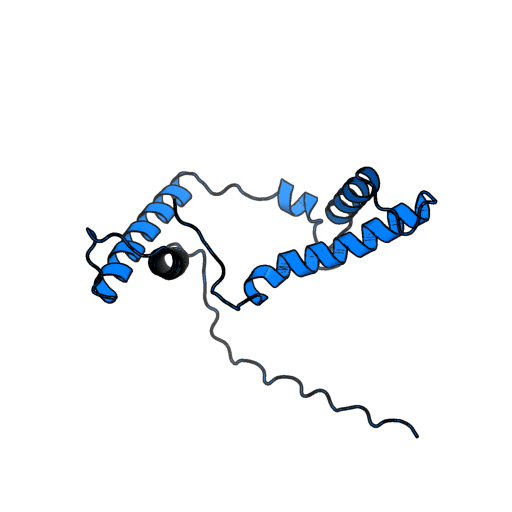870 1.00 96.44 92 HIS A CA 1
ATOM 731 C C . HIS A 1 92 ? -12.330 3.828 18.381 1.00 96.44 92 HIS A C 1
ATOM 733 O O . HIS A 1 92 ? -11.686 3.544 19.393 1.00 96.44 92 HIS A O 1
ATOM 739 N N . ARG A 1 93 ? -12.173 4.984 17.733 1.00 93.44 93 ARG A N 1
ATOM 740 C CA . ARG A 1 93 ? -11.276 6.045 18.193 1.00 93.44 93 ARG A CA 1
ATOM 741 C C . ARG A 1 93 ? -11.779 6.654 19.497 1.00 93.44 93 ARG A C 1
ATOM 743 O O . ARG A 1 93 ? -11.011 6.720 20.454 1.00 93.44 93 ARG A O 1
ATOM 750 N N . ASN A 1 94 ? -13.062 7.006 19.575 1.00 92.50 94 ASN A N 1
ATOM 751 C CA . ASN A 1 94 ? -13.679 7.524 20.801 1.00 92.50 94 ASN A CA 1
ATOM 752 C C . ASN A 1 94 ? -13.593 6.513 21.948 1.00 92.50 94 ASN A C 1
ATOM 754 O O . ASN A 1 94 ? -13.255 6.862 23.082 1.00 92.50 94 ASN A O 1
ATOM 758 N N . ARG A 1 95 ? -13.828 5.232 21.644 1.00 94.19 95 ARG A N 1
ATOM 759 C CA . ARG A 1 95 ? -13.670 4.146 22.613 1.00 94.19 95 ARG A CA 1
ATOM 760 C C . ARG A 1 95 ? -12.226 4.009 23.101 1.00 94.19 95 ARG A C 1
ATOM 762 O O . ARG A 1 95 ? -12.015 3.894 24.304 1.00 94.19 95 ARG A O 1
ATOM 769 N N . ALA A 1 96 ? -11.246 4.048 22.198 1.00 92.56 96 ALA A N 1
ATOM 770 C CA . ALA A 1 96 ? -9.831 3.965 22.555 1.00 92.56 96 ALA A CA 1
ATOM 771 C C . ALA A 1 96 ? -9.385 5.147 23.433 1.00 92.56 96 ALA A C 1
ATOM 773 O O . ALA A 1 96 ? -8.675 4.932 24.411 1.00 92.56 96 ALA A O 1
ATOM 774 N N . MET A 1 97 ? -9.846 6.371 23.145 1.00 91.00 97 MET A N 1
ATOM 775 C CA . MET A 1 97 ? -9.561 7.533 23.998 1.00 91.00 97 MET A CA 1
ATOM 776 C C . MET A 1 97 ? -10.140 7.359 25.404 1.00 91.00 97 MET A C 1
ATOM 778 O O . MET A 1 97 ? -9.438 7.586 26.387 1.00 91.00 97 MET A O 1
ATOM 782 N N . LYS A 1 98 ? -11.394 6.896 25.507 1.00 90.81 98 LYS A N 1
ATOM 783 C CA . LYS A 1 98 ? -12.051 6.639 26.796 1.00 90.81 98 LYS A CA 1
ATOM 784 C C . LYS A 1 98 ? -11.327 5.563 27.611 1.00 90.81 98 LYS A C 1
ATOM 786 O O . LYS A 1 98 ? -11.175 5.725 28.817 1.00 90.81 98 LYS A O 1
ATOM 791 N N . GLU A 1 99 ? -10.885 4.482 26.967 1.00 91.94 99 GLU A N 1
ATOM 792 C CA . GLU A 1 99 ? -10.134 3.387 27.606 1.00 91.94 99 GLU A CA 1
ATOM 793 C C . GLU A 1 99 ? -8.778 3.853 28.166 1.00 91.94 99 GLU A C 1
ATOM 795 O O . GLU A 1 99 ? -8.338 3.351 29.195 1.00 91.94 99 GLU A O 1
ATOM 800 N N . GLU A 1 100 ? -8.142 4.839 27.532 1.00 87.62 100 GLU A N 1
ATOM 801 C CA . GLU A 1 100 ? -6.870 5.430 27.973 1.00 87.62 100 GLU A CA 1
ATOM 802 C C . GLU A 1 100 ? -7.061 6.632 28.921 1.00 87.62 100 GLU A C 1
ATOM 804 O O . GLU A 1 100 ? -6.091 7.281 29.302 1.00 87.62 100 GLU A O 1
ATOM 809 N N . GLY A 1 101 ? -8.305 6.958 29.300 1.00 86.75 101 GLY A N 1
ATOM 810 C CA . GLY A 1 101 ? -8.616 8.086 30.187 1.00 86.75 101 GLY A CA 1
ATOM 811 C C . GLY A 1 101 ? -8.359 9.465 29.569 1.00 86.75 101 GLY A C 1
ATOM 812 O O . GLY A 1 101 ? -8.261 10.458 30.288 1.00 86.75 101 GLY A O 1
ATOM 813 N N . ILE A 1 102 ? -8.248 9.543 28.244 1.00 84.31 102 ILE A N 1
ATOM 814 C CA . ILE A 1 102 ? -7.992 10.784 27.517 1.00 84.31 102 ILE A CA 1
ATOM 815 C C . ILE A 1 102 ? -9.314 11.537 27.345 1.00 84.31 102 ILE A C 1
ATOM 817 O O . ILE A 1 102 ? -10.288 10.995 26.818 1.00 84.31 102 ILE A O 1
ATOM 821 N N . SER A 1 103 ? -9.340 12.810 27.751 1.00 78.12 103 SER A N 1
ATOM 822 C CA . SER A 1 103 ? -10.503 13.670 27.520 1.00 78.12 103 SER A CA 1
ATOM 823 C C . SER A 1 103 ? -10.725 13.907 26.017 1.00 78.12 103 SER A C 1
ATOM 825 O O . SER A 1 103 ? -9.788 14.338 25.341 1.00 78.12 103 SER A O 1
ATOM 827 N N . PRO A 1 104 ? -11.958 13.748 25.496 1.00 67.69 104 PRO A N 1
ATOM 828 C CA . PRO A 1 104 ? -12.292 14.074 24.105 1.00 67.69 104 PRO A CA 1
ATOM 829 C C . PRO A 1 104 ? -12.040 15.543 23.732 1.00 67.69 104 PRO A C 1
ATOM 831 O O . PRO A 1 104 ? -11.898 15.866 22.558 1.00 67.69 104 PRO A O 1
ATOM 834 N N . SER A 1 105 ? -12.005 16.436 24.727 1.00 68.00 105 SER A N 1
ATOM 835 C CA . SER A 1 105 ? -11.780 17.877 24.559 1.00 68.00 105 SER A CA 1
ATOM 836 C C . SER A 1 105 ? -10.314 18.304 24.695 1.00 68.00 105 SER A C 1
ATOM 838 O O . SER A 1 105 ? -10.005 19.483 24.525 1.00 68.00 105 SER A O 1
ATOM 840 N N . GLY A 1 106 ? -9.407 17.378 25.021 1.00 66.62 106 GLY A N 1
ATOM 841 C CA . GLY A 1 106 ? -7.981 17.664 25.151 1.00 66.62 106 GLY A CA 1
ATOM 842 C C . GLY A 1 106 ? -7.274 17.712 23.797 1.00 66.62 106 GLY A C 1
ATOM 843 O O . GLY A 1 106 ? -7.571 16.928 22.896 1.00 66.62 106 GLY A O 1
ATOM 844 N N . VAL A 1 107 ? -6.292 18.606 23.653 1.00 75.56 107 VAL A N 1
ATOM 845 C CA . VAL A 1 107 ? -5.376 18.566 22.505 1.00 75.56 107 VAL A CA 1
ATOM 846 C C . VAL A 1 107 ? -4.462 17.354 22.673 1.00 75.56 107 VAL A C 1
ATOM 848 O O . VAL A 1 107 ? -3.623 17.328 23.569 1.00 75.56 107 VAL A O 1
ATOM 851 N N . LEU A 1 108 ? -4.633 16.349 21.815 1.00 77.81 108 LEU A N 1
ATOM 852 C CA . LEU A 1 108 ? -3.743 15.192 21.762 1.00 77.81 108 LEU A CA 1
ATOM 853 C C . LEU A 1 108 ? -2.369 15.591 21.228 1.00 77.81 108 LEU A C 1
ATOM 855 O O . LEU A 1 108 ? -2.271 16.270 20.201 1.00 77.81 108 LEU A O 1
ATOM 859 N N . LEU A 1 109 ? -1.307 15.068 21.842 1.00 85.25 109 LEU A N 1
ATOM 860 C CA . LEU A 1 109 ? 0.001 15.075 21.202 1.00 85.25 109 LEU A CA 1
ATOM 861 C C . LEU A 1 109 ? -0.071 14.251 19.912 1.00 85.25 109 LEU A C 1
ATOM 863 O O . LEU A 1 109 ? -0.791 13.253 19.808 1.00 85.25 109 LEU A O 1
ATOM 867 N N . GLU A 1 110 ? 0.722 14.624 18.912 1.00 86.25 110 GLU A N 1
ATOM 868 C CA . GLU A 1 110 ? 0.677 13.966 17.605 1.00 86.25 110 GLU A CA 1
ATOM 869 C C . GLU A 1 110 ? 0.924 12.448 17.707 1.00 86.25 110 GLU A C 1
ATOM 871 O O . GLU A 1 110 ? 0.267 11.641 17.045 1.00 86.25 110 GLU A O 1
ATOM 876 N N . GLN A 1 111 ? 1.836 12.037 18.590 1.00 85.81 111 GLN A N 1
ATOM 877 C CA . GLN A 1 111 ? 2.138 10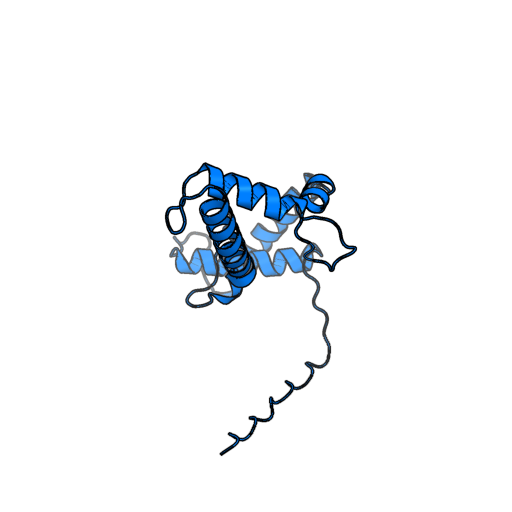.626 18.832 1.00 85.81 111 GLN A CA 1
ATOM 878 C C . GLN A 1 111 ? 0.947 9.859 19.422 1.00 85.81 111 GLN A C 1
ATOM 880 O O . GLN A 1 111 ? 0.707 8.711 19.030 1.00 85.81 111 GLN A O 1
ATOM 885 N N . GLU A 1 112 ? 0.191 10.488 20.322 1.00 87.81 112 GLU A N 1
ATOM 886 C CA . GLU A 1 112 ? -1.011 9.921 20.936 1.00 87.81 112 GLU A CA 1
ATOM 887 C C . GLU A 1 112 ? -2.117 9.791 19.894 1.00 87.81 112 GLU A C 1
ATOM 889 O O . GLU A 1 112 ? -2.688 8.713 19.742 1.00 87.81 112 GLU A O 1
ATOM 894 N N . SER A 1 113 ? -2.335 10.830 19.083 1.00 89.56 113 SER A N 1
ATOM 895 C CA . SER A 1 113 ? -3.308 10.794 17.988 1.00 89.56 113 SER A CA 1
ATOM 896 C C . SER A 1 113 ? -3.006 9.670 16.990 1.00 89.56 113 SER A C 1
ATOM 898 O O . SER A 1 113 ? -3.898 8.890 16.653 1.00 89.56 113 SER A O 1
ATOM 900 N N . ARG A 1 114 ? -1.734 9.500 16.592 1.00 91.06 114 ARG A N 1
ATOM 901 C CA . ARG A 1 114 ? -1.299 8.392 15.721 1.00 91.06 114 ARG A CA 1
ATOM 902 C C . ARG A 1 114 ? -1.469 7.026 16.394 1.00 91.06 114 ARG A C 1
ATOM 904 O O . ARG A 1 114 ? -1.724 6.031 15.717 1.00 91.06 114 ARG A O 1
ATOM 911 N N . ARG A 1 115 ? -1.287 6.934 17.717 1.00 90.50 115 ARG A N 1
ATOM 912 C CA . ARG A 1 115 ? -1.540 5.700 18.481 1.00 90.50 115 ARG A CA 1
ATOM 913 C C . ARG A 1 115 ? -3.029 5.362 18.492 1.00 90.50 115 ARG A C 1
ATOM 915 O O . ARG A 1 115 ? -3.359 4.205 18.238 1.00 90.50 115 ARG A O 1
ATOM 922 N N . MET A 1 116 ? -3.889 6.353 18.721 1.00 91.94 116 MET A N 1
ATOM 923 C CA . MET A 1 116 ? -5.344 6.196 18.691 1.00 91.94 116 MET A CA 1
ATOM 924 C C . MET A 1 116 ? -5.830 5.771 17.306 1.00 91.94 116 MET A C 1
ATOM 926 O O . MET A 1 116 ? -6.578 4.803 17.210 1.00 91.94 116 MET A O 1
ATOM 930 N N . ASP A 1 117 ? -5.318 6.390 16.238 1.00 93.12 117 ASP A N 1
ATOM 931 C CA . ASP A 1 117 ? -5.635 6.006 14.855 1.00 93.12 117 ASP A CA 1
ATOM 932 C C . ASP A 1 117 ? -5.317 4.541 14.573 1.00 93.12 117 ASP A C 1
ATOM 934 O O . ASP A 1 117 ? -6.152 3.816 14.042 1.00 93.12 117 ASP A O 1
ATOM 938 N N . ARG A 1 118 ? -4.130 4.062 14.967 1.00 93.25 118 ARG A N 1
ATOM 939 C CA . ARG A 1 118 ? -3.760 2.655 14.753 1.00 93.25 118 ARG A CA 1
ATOM 940 C C . ARG A 1 118 ? -4.697 1.686 15.473 1.00 93.25 118 ARG A C 1
ATOM 942 O O . ARG A 1 118 ? -5.025 0.643 14.911 1.00 93.25 118 ARG A O 1
ATOM 949 N N . ILE A 1 119 ? -5.092 1.997 16.710 1.00 93.56 119 ILE A N 1
ATOM 950 C CA . ILE A 1 119 ? -6.020 1.158 17.484 1.00 93.56 119 ILE A CA 1
ATOM 951 C C . ILE A 1 119 ? -7.397 1.166 16.820 1.00 93.56 119 ILE A C 1
ATOM 953 O O . ILE A 1 119 ? -7.960 0.096 16.580 1.00 93.56 119 ILE A O 1
ATOM 957 N N . ALA A 1 120 ? -7.897 2.354 16.482 1.00 95.62 120 ALA A N 1
ATOM 958 C CA . ALA A 1 120 ? -9.200 2.547 15.869 1.00 95.62 120 ALA A CA 1
ATOM 959 C C . ALA A 1 120 ? -9.309 1.834 14.520 1.00 95.62 120 ALA A C 1
ATOM 961 O O . ALA A 1 120 ? -10.203 1.015 14.331 1.00 95.62 120 ALA A O 1
ATOM 962 N N . LEU A 1 121 ? -8.341 2.058 13.628 1.00 95.56 121 LEU A N 1
ATOM 963 C CA . LEU A 1 121 ? -8.276 1.421 12.314 1.00 95.56 121 LEU A CA 1
ATOM 964 C C . LEU A 1 121 ? -8.190 -0.099 12.428 1.00 95.56 121 LEU A C 1
ATOM 966 O O . LEU A 1 121 ? -8.894 -0.801 11.714 1.00 95.56 121 LEU A O 1
ATOM 970 N N . ARG A 1 122 ? -7.367 -0.629 13.343 1.00 94.25 122 ARG A N 1
ATOM 971 C CA . ARG A 1 122 ? -7.273 -2.081 13.544 1.00 94.25 122 ARG A CA 1
ATOM 972 C C . ARG A 1 122 ? -8.615 -2.677 13.960 1.00 94.25 122 ARG A C 1
ATOM 974 O O . ARG A 1 122 ? -8.982 -3.717 13.428 1.00 94.25 122 ARG A O 1
ATOM 981 N N . ARG A 1 123 ? -9.306 -2.069 14.928 1.00 95.94 123 ARG A N 1
ATOM 982 C CA . ARG A 1 123 ? -10.604 -2.564 15.411 1.00 95.94 123 ARG A CA 1
ATOM 983 C C . ARG A 1 123 ? -11.683 -2.422 14.336 1.00 95.94 123 ARG A C 1
ATOM 985 O O . ARG A 1 123 ? -12.381 -3.389 14.070 1.00 95.94 123 ARG A O 1
ATOM 992 N N . ALA A 1 124 ? -11.731 -1.282 13.649 1.00 96.94 124 ALA A N 1
ATOM 993 C CA . ALA A 1 124 ? -12.658 -1.047 12.547 1.00 96.94 124 ALA A CA 1
ATOM 994 C C . ALA A 1 124 ? -12.463 -2.044 11.399 1.00 96.94 124 ALA A C 1
ATOM 996 O O . ALA A 1 124 ? -13.442 -2.567 10.892 1.00 96.94 124 ALA A O 1
ATOM 997 N N . LEU A 1 125 ? -11.220 -2.373 11.025 1.00 95.38 125 LEU A N 1
ATOM 998 C CA . LEU A 1 125 ? -10.948 -3.383 9.994 1.00 95.38 125 LEU A CA 1
ATOM 999 C C . LEU A 1 125 ? -11.453 -4.777 10.390 1.00 95.38 125 LEU A C 1
ATOM 1001 O O . LEU A 1 125 ? -11.870 -5.539 9.525 1.00 95.38 125 LEU A O 1
ATOM 1005 N N . VAL A 1 126 ? -11.398 -5.125 11.677 1.00 96.44 126 VAL A N 1
ATOM 1006 C CA . VAL A 1 126 ? -11.915 -6.408 12.176 1.00 96.44 126 VAL A CA 1
ATOM 1007 C C . VAL A 1 126 ? -13.440 -6.409 12.158 1.00 96.44 126 VAL A C 1
ATOM 1009 O O . VAL A 1 126 ? -14.029 -7.344 11.626 1.00 96.44 126 VAL A O 1
ATOM 1012 N N . ASP A 1 127 ? -14.068 -5.354 12.679 1.00 96.62 127 ASP A N 1
ATOM 1013 C CA . ASP A 1 127 ? -15.530 -5.248 12.762 1.00 96.62 127 ASP A CA 1
ATOM 1014 C C . ASP A 1 127 ? -16.186 -5.099 11.381 1.00 96.62 127 ASP A C 1
ATOM 1016 O O . ASP A 1 127 ? -17.259 -5.645 11.149 1.00 96.62 127 ASP A O 1
ATOM 1020 N N . HIS A 1 128 ? -15.522 -4.414 10.447 1.00 95.94 128 HIS A N 1
ATOM 1021 C CA . HIS A 1 128 ? -15.956 -4.290 9.053 1.00 95.94 128 HIS A CA 1
ATOM 1022 C C . HIS A 1 128 ? -15.736 -5.587 8.247 1.00 95.94 128 HIS A C 1
ATOM 1024 O O . HIS A 1 128 ? -16.281 -5.743 7.160 1.00 95.94 128 HIS A O 1
ATOM 1030 N N . GLY A 1 129 ? -14.950 -6.538 8.770 1.00 94.00 129 GLY A N 1
ATOM 1031 C CA . GLY A 1 129 ? -14.691 -7.833 8.130 1.00 94.00 129 GLY A CA 1
ATOM 1032 C C . GLY A 1 129 ? -13.519 -7.860 7.140 1.00 94.00 129 GLY A C 1
ATOM 1033 O O . GLY A 1 129 ? -13.238 -8.911 6.567 1.00 94.00 129 GLY A O 1
ATOM 1034 N N . ASP A 1 130 ? -12.789 -6.754 6.974 1.00 92.88 130 ASP A N 1
ATOM 1035 C CA . ASP A 1 130 ? -11.625 -6.665 6.077 1.00 92.88 130 ASP A CA 1
ATOM 1036 C C . ASP A 1 130 ? -10.359 -7.314 6.660 1.00 92.88 130 ASP A C 1
ATOM 1038 O O . ASP A 1 130 ? -9.479 -7.765 5.921 1.00 92.88 130 ASP A O 1
ATOM 1042 N N . LEU A 1 131 ? -10.234 -7.355 7.991 1.00 93.12 131 LEU A N 1
ATOM 1043 C CA . LEU A 1 131 ? -9.112 -7.980 8.689 1.00 93.12 131 LEU A CA 1
ATOM 1044 C C . LEU A 1 131 ? -9.572 -9.216 9.459 1.00 93.12 131 LEU A C 1
ATOM 1046 O O . LEU A 1 131 ? -10.143 -9.132 10.544 1.00 93.12 131 LEU A O 1
ATOM 1050 N N . LEU A 1 132 ? -9.215 -10.379 8.924 1.00 91.25 132 LEU A N 1
ATOM 1051 C CA . LEU A 1 132 ? -9.494 -11.677 9.525 1.00 91.25 132 LEU A CA 1
ATOM 1052 C C . LEU A 1 132 ? -8.215 -12.279 10.115 1.00 91.25 132 LEU A C 1
ATOM 1054 O O . LEU A 1 132 ? -7.153 -12.275 9.489 1.00 91.25 132 LEU A O 1
ATOM 1058 N N . PHE A 1 133 ? -8.309 -12.847 11.318 1.00 87.19 133 PHE A N 1
ATOM 1059 C CA . PHE A 1 133 ? -7.195 -13.558 11.945 1.00 87.19 133 PHE A CA 1
ATOM 1060 C C . PHE A 1 133 ? -7.354 -15.063 11.758 1.00 87.19 133 PHE A C 1
ATOM 1062 O O . PHE A 1 133 ? -8.271 -15.672 12.308 1.00 87.19 133 PHE A O 1
ATOM 1069 N N . LYS A 1 134 ? -6.408 -15.693 11.061 1.00 81.50 134 LYS A N 1
ATOM 1070 C CA . LYS A 1 134 ? -6.282 -17.151 11.070 1.00 81.50 134 LYS A CA 1
ATOM 1071 C C . LYS A 1 134 ? -5.416 -17.559 12.260 1.00 81.50 134 LYS A C 1
ATOM 1073 O O . LYS A 1 134 ? -4.222 -17.273 12.285 1.00 81.50 134 LYS A O 1
ATOM 1078 N N . ARG A 1 135 ? -6.009 -18.214 13.261 1.00 78.38 135 ARG A N 1
ATOM 1079 C CA . ARG A 1 135 ? -5.249 -18.835 14.354 1.00 78.38 135 ARG A CA 1
ATOM 1080 C C . ARG A 1 135 ? -4.805 -20.220 13.894 1.00 78.38 135 ARG A C 1
ATOM 1082 O O . ARG A 1 135 ? -5.638 -21.061 13.579 1.00 78.38 135 ARG A O 1
ATOM 1089 N N . GLY A 1 136 ? -3.500 -20.432 13.820 1.00 70.06 136 GLY A N 1
ATOM 1090 C CA . GLY A 1 136 ? -2.894 -21.725 13.522 1.00 70.06 136 GLY A CA 1
ATOM 1091 C C . GLY A 1 136 ? -1.600 -21.887 14.316 1.00 70.06 136 GLY A C 1
ATOM 1092 O O . GLY A 1 136 ? -1.042 -20.879 14.762 1.00 70.06 136 GLY A O 1
ATOM 1093 N N . PRO A 1 137 ? -1.127 -23.126 14.527 1.00 74.56 137 PRO A N 1
ATOM 1094 C CA . PRO A 1 137 ? 0.174 -23.354 15.138 1.00 74.56 137 PRO A CA 1
ATOM 1095 C C . PRO A 1 137 ? 1.249 -22.664 14.291 1.00 74.56 137 PRO A C 1
ATOM 1097 O O . PRO A 1 137 ? 1.296 -22.848 13.076 1.00 74.56 137 PRO A O 1
ATOM 1100 N N . ILE A 1 138 ? 2.082 -21.839 14.928 1.00 72.50 138 ILE A N 1
ATOM 1101 C CA . ILE A 1 138 ? 3.233 -21.213 14.273 1.00 72.50 138 ILE A CA 1
ATOM 1102 C C . ILE A 1 138 ? 4.244 -22.337 14.020 1.00 72.50 138 ILE A C 1
ATOM 1104 O O . ILE A 1 138 ? 4.721 -22.922 14.997 1.00 72.50 138 ILE A O 1
ATOM 1108 N N . PRO A 1 139 ? 4.568 -22.679 12.757 1.00 65.81 139 PRO A N 1
ATOM 1109 C CA . PRO A 1 139 ? 5.576 -23.690 12.482 1.00 65.81 139 PRO A CA 1
ATOM 1110 C C . PRO A 1 139 ? 6.895 -23.256 13.116 1.00 65.81 139 PRO A C 1
ATOM 1112 O O . PRO A 1 139 ? 7.317 -22.108 12.952 1.00 65.81 139 PRO A O 1
ATOM 1115 N N . LEU A 1 140 ? 7.533 -24.158 13.862 1.00 69.56 140 LEU A N 1
ATOM 1116 C CA . LEU A 1 140 ? 8.854 -23.900 14.421 1.00 69.56 140 LEU A CA 1
ATOM 1117 C C . LEU A 1 140 ? 9.803 -23.536 13.276 1.00 69.56 140 LEU A C 1
ATOM 1119 O O . LEU A 1 140 ? 9.828 -24.210 12.246 1.00 69.56 140 LEU A O 1
ATOM 1123 N N . GLY A 1 141 ? 10.551 -22.444 13.448 1.00 71.06 141 GLY A N 1
ATOM 1124 C CA . GLY A 1 141 ? 11.488 -21.978 12.433 1.00 71.06 141 GLY A CA 1
ATOM 1125 C C . GLY A 1 141 ? 12.452 -23.096 12.044 1.00 71.06 141 GLY A C 1
ATOM 1126 O O . GLY A 1 141 ? 13.039 -23.742 12.914 1.00 71.06 141 GLY A O 1
ATOM 1127 N N . ILE A 1 142 ? 12.612 -23.318 10.738 1.00 68.75 142 ILE A N 1
ATOM 1128 C CA . ILE A 1 142 ? 13.638 -24.214 10.206 1.00 68.75 142 ILE A CA 1
ATOM 1129 C C . ILE A 1 142 ? 14.981 -23.650 10.675 1.00 68.75 142 ILE A C 1
ATOM 1131 O O . ILE A 1 142 ? 15.407 -22.589 10.220 1.00 68.75 142 ILE A O 1
ATOM 1135 N N . LYS A 1 143 ? 15.630 -24.322 11.631 1.00 59.84 143 LYS A N 1
ATOM 1136 C CA . LYS A 1 143 ? 16.995 -23.973 12.027 1.00 59.84 143 LYS A CA 1
ATOM 1137 C C . LYS A 1 143 ? 17.880 -24.234 10.814 1.00 59.84 143 LYS A C 1
ATOM 1139 O O . LYS A 1 143 ? 18.026 -25.387 10.414 1.00 59.84 143 LYS A O 1
ATOM 1144 N N . SER A 1 144 ? 18.451 -23.189 10.218 1.00 58.66 144 SER A N 1
ATOM 1145 C CA . SER A 1 144 ? 19.505 -23.383 9.230 1.00 58.66 144 SER A CA 1
ATOM 1146 C C . SER A 1 144 ? 20.670 -24.083 9.930 1.00 58.66 144 SER A C 1
ATOM 1148 O O . SER A 1 144 ? 21.241 -23.574 10.896 1.00 58.66 144 SER A O 1
ATOM 1150 N N . GLN A 1 145 ? 20.992 -25.297 9.488 1.00 59.19 145 GLN A N 1
ATOM 1151 C CA . GLN A 1 145 ? 22.257 -25.912 9.856 1.00 59.19 145 GLN A CA 1
ATOM 1152 C C . GLN A 1 145 ? 23.354 -25.070 9.210 1.00 59.19 145 GLN A C 1
ATOM 1154 O O . GLN A 1 145 ? 23.377 -24.881 7.995 1.00 59.19 145 GLN A O 1
ATOM 1159 N N . LYS A 1 146 ? 24.223 -24.505 10.046 1.00 62.12 146 LYS A N 1
ATOM 1160 C CA . LYS A 1 146 ? 25.412 -23.781 9.610 1.00 62.12 146 LYS A CA 1
ATOM 1161 C C . LYS A 1 146 ? 26.269 -24.774 8.820 1.00 62.12 146 LYS A C 1
ATOM 1163 O O . LYS A 1 146 ? 26.737 -25.754 9.397 1.00 62.12 146 LYS A O 1
ATOM 1168 N N . THR A 1 147 ? 26.422 -24.567 7.516 1.00 59.97 147 THR A N 1
ATOM 1169 C CA . THR A 1 147 ? 27.323 -25.368 6.684 1.00 59.97 147 THR A CA 1
ATOM 1170 C C . THR A 1 147 ? 28.729 -25.244 7.268 1.00 59.97 147 THR A C 1
ATOM 1172 O O . THR A 1 147 ? 29.186 -24.129 7.528 1.00 59.97 147 THR A O 1
ATOM 1175 N N . ALA A 1 148 ? 29.388 -26.369 7.550 1.00 65.12 148 ALA A N 1
ATOM 1176 C CA . ALA A 1 148 ? 30.780 -26.350 7.980 1.00 65.12 148 ALA A CA 1
ATOM 1177 C C . ALA A 1 148 ? 31.636 -25.768 6.846 1.00 65.12 148 ALA A C 1
ATOM 1179 O O . ALA A 1 148 ? 31.427 -26.107 5.680 1.00 65.12 148 ALA A O 1
ATOM 1180 N N . ASN A 1 149 ? 32.571 -24.879 7.188 1.00 54.69 149 ASN A N 1
ATOM 1181 C CA . ASN A 1 149 ? 33.568 -24.405 6.236 1.00 54.69 149 ASN A CA 1
ATOM 1182 C C . ASN A 1 149 ? 34.354 -25.622 5.735 1.00 54.69 149 ASN A C 1
ATOM 1184 O O . ASN A 1 149 ? 34.887 -26.379 6.545 1.00 54.69 149 ASN A O 1
ATOM 1188 N N . ILE A 1 150 ? 34.386 -25.816 4.419 1.00 54.28 150 ILE A N 1
ATOM 1189 C CA . ILE A 1 150 ? 35.296 -26.766 3.782 1.00 54.28 150 ILE A CA 1
ATOM 1190 C C . ILE A 1 150 ? 36.697 -26.155 3.911 1.00 54.28 150 ILE A C 1
ATOM 1192 O O . ILE A 1 150 ? 36.902 -25.024 3.464 1.00 54.28 150 ILE A O 1
ATOM 1196 N N . THR A 1 151 ? 37.589 -26.862 4.606 1.00 56.69 151 THR A N 1
ATOM 1197 C CA . THR A 1 151 ? 39.006 -26.513 4.796 1.00 56.69 151 THR A CA 1
ATOM 1198 C C . THR A 1 151 ? 39.824 -26.855 3.560 1.00 56.69 151 THR A C 1
ATOM 1200 O O . THR A 1 151 ? 39.535 -27.9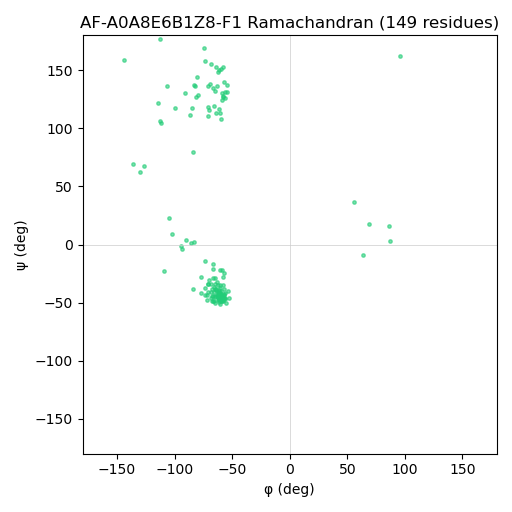12 2.954 1.00 56.69 151 THR A O 1
#

Solvent-accessible surface area (backbone atoms only — not comparable to full-atom values): 9126 Å² total; per-residue (Å²): 135,88,55,92,68,72,61,86,97,43,68,74,77,47,44,69,59,53,53,49,50,55,58,41,52,61,37,24,49,50,42,19,45,73,75,72,39,59,98,53,84,52,73,64,29,50,52,50,26,51,52,46,47,30,66,67,39,38,91,73,40,91,88,38,64,23,56,47,53,52,61,72,70,52,80,78,82,51,69,66,61,52,51,54,46,50,52,39,27,53,56,36,30,58,49,49,34,56,77,70,71,46,61,91,86,55,88,69,54,71,70,55,48,45,50,39,35,49,53,6,48,54,52,25,32,40,76,71,62,80,48,79,85,84,88,69,87,78,76,77,76,84,77,79,77,78,76,75,82,86,127

Mean predicted aligned error: 8.25 Å

Foldseek 3Di:
DFDQDDPPPCCVVVVVVVVVVVQLVVQLQVQCVVVPHHPDGDPVSSVVSVVCQQCCDAPPDNPHDGNVRCVVPDDDDDPVLVVQLVVQLVVQLVVVCVVVVHDPPDDDDPNVSNVSSNRSNVRSCVVSPVDDDDDDPDPDDDPPDDPDDDD

pLDDT: mean 89.12, std 10.78, range [54.28, 97.94]

Radius of gyration: 22.41 Å; Cα contacts (8 Å, |Δi|>4): 102; chains: 1; bounding box: 60×45×54 Å

Secondary structure (DSSP, 8-state):
----PPPTT-GGGGHHHHHHHHHHHHHHHHHHHHTT-TT---HHHHHHHHHHHHHH--TT-TTSPPHHHHHHTPPPPPHHHHHHHHHHHHHHHHHHHHHTT--TTS---HHHHHHHHHHHHHHHHHHTTS--------PPP-----PPPP-

InterPro domains:
  IPR036397 Ribonuclease H superfamily [G3DSA:3.30.420.10] (4-115)